Protein AF-A0A0F9C5M2-F1 (afdb_monomer_lite)

Structure (mmCIF, N/CA/C/O backbone):
data_AF-A0A0F9C5M2-F1
#
_entry.id   AF-A0A0F9C5M2-F1
#
loop_
_atom_site.group_PDB
_atom_site.id
_atom_site.type_symbol
_atom_site.label_atom_id
_atom_site.label_alt_id
_atom_site.label_comp_id
_atom_site.label_asym_id
_atom_site.label_entity_id
_atom_site.label_seq_id
_atom_site.pdbx_PDB_ins_code
_atom_site.Cartn_x
_atom_site.Cartn_y
_atom_site.Cartn_z
_atom_site.occupancy
_atom_site.B_iso_or_equiv
_atom_site.auth_seq_id
_atom_site.auth_comp_id
_atom_site.auth_asym_id
_atom_site.auth_atom_id
_atom_site.pdbx_PDB_model_num
ATOM 1 N N . MET A 1 1 ? -0.833 32.709 -26.418 1.00 50.41 1 MET A N 1
ATOM 2 C CA . MET A 1 1 ? -1.759 31.687 -25.885 1.00 50.41 1 MET A CA 1
ATOM 3 C C . MET A 1 1 ? -0.914 30.624 -25.203 1.00 50.41 1 MET A C 1
ATOM 5 O O . MET A 1 1 ? -0.128 29.984 -25.887 1.00 50.41 1 MET A O 1
ATOM 9 N N . LYS A 1 2 ? -0.957 30.521 -23.870 1.00 59.50 2 LYS A N 1
ATOM 10 C CA . LYS A 1 2 ? -0.195 29.503 -23.133 1.00 59.50 2 LYS A CA 1
ATOM 11 C C . LYS A 1 2 ? -1.000 28.205 -23.233 1.00 59.50 2 LYS A C 1
ATOM 13 O O . LYS A 1 2 ? -2.111 28.153 -22.718 1.00 59.50 2 LYS A O 1
ATOM 18 N N . LEU A 1 3 ? -0.501 27.225 -23.984 1.00 65.50 3 LEU A N 1
ATOM 19 C CA . LEU A 1 3 ? -1.057 25.872 -23.966 1.00 65.50 3 LEU A CA 1
ATOM 20 C C . LEU A 1 3 ? -0.914 25.351 -22.534 1.00 65.50 3 LEU A C 1
ATOM 22 O O . LEU A 1 3 ? 0.164 25.464 -21.952 1.00 65.50 3 LEU A O 1
ATOM 26 N N . PHE A 1 4 ? -2.007 24.865 -21.950 1.00 70.12 4 PHE A N 1
ATOM 27 C CA . PHE A 1 4 ? -1.952 24.215 -20.648 1.00 70.12 4 PHE A CA 1
ATOM 28 C C . PHE A 1 4 ? -1.023 23.007 -20.759 1.00 70.12 4 PHE A C 1
ATOM 30 O O . PHE A 1 4 ? -1.235 22.120 -21.586 1.00 70.12 4 PHE A O 1
ATOM 37 N N . GLU A 1 5 ? 0.041 23.017 -19.965 1.00 76.81 5 GLU A N 1
ATOM 38 C CA . GLU A 1 5 ? 0.957 21.895 -19.862 1.00 76.81 5 GLU A CA 1
ATOM 39 C C . GLU A 1 5 ? 0.266 20.796 -19.056 1.00 76.81 5 GLU A C 1
ATOM 41 O O . GLU A 1 5 ? -0.248 21.040 -17.964 1.00 76.81 5 GLU A O 1
ATOM 46 N N . ILE A 1 6 ? 0.200 19.590 -19.618 1.00 74.38 6 ILE A N 1
ATOM 47 C CA . ILE A 1 6 ? -0.341 18.434 -18.908 1.00 74.38 6 ILE A CA 1
ATOM 48 C C . ILE A 1 6 ? 0.661 18.068 -17.810 1.00 74.38 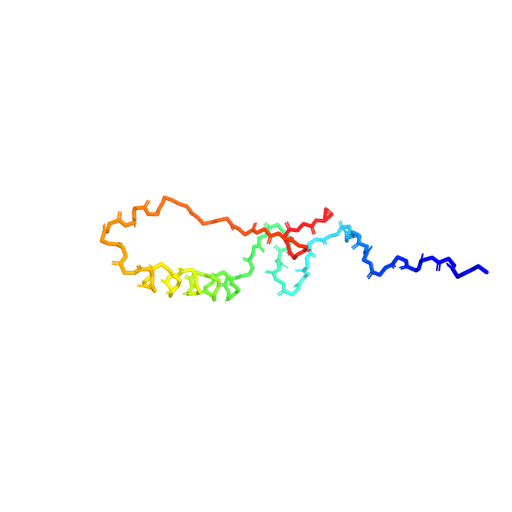6 ILE A C 1
ATOM 50 O O . ILE A 1 6 ? 1.737 17.553 -18.108 1.00 74.38 6 ILE A O 1
ATOM 54 N N . THR A 1 7 ? 0.303 18.335 -16.554 1.00 76.44 7 THR A N 1
ATOM 55 C CA . THR A 1 7 ? 1.153 18.093 -15.376 1.00 76.44 7 THR A CA 1
ATOM 56 C C . THR A 1 7 ? 1.044 16.674 -14.820 1.00 76.44 7 THR A C 1
ATOM 58 O O . THR A 1 7 ? 1.848 16.290 -13.977 1.00 76.44 7 THR A O 1
ATOM 61 N N . SER A 1 8 ? 0.063 15.889 -15.274 1.00 72.38 8 SER A N 1
ATOM 62 C CA . SER A 1 8 ? -0.182 14.524 -14.805 1.00 72.38 8 SER A CA 1
ATOM 63 C C . SER A 1 8 ? -0.346 13.578 -15.987 1.00 72.38 8 SER A C 1
ATOM 65 O O . SER A 1 8 ? -1.089 13.867 -16.927 1.00 72.38 8 SER A O 1
ATOM 67 N N . ARG A 1 9 ? 0.372 12.455 -15.958 1.00 77.88 9 ARG A N 1
ATOM 68 C CA . ARG A 1 9 ? 0.269 11.383 -16.950 1.00 77.88 9 ARG A CA 1
ATOM 69 C C . ARG A 1 9 ? -0.097 10.084 -16.251 1.00 77.88 9 ARG A C 1
ATOM 71 O O . ARG A 1 9 ? 0.234 9.902 -15.081 1.00 77.88 9 ARG A O 1
ATOM 78 N N . TYR A 1 10 ? -0.783 9.213 -16.980 1.00 82.25 10 TYR A N 1
ATOM 79 C CA . TYR A 1 10 ? -0.960 7.831 -16.562 1.00 82.25 10 TYR A CA 1
ATOM 80 C C . TYR A 1 10 ? 0.376 7.102 -16.702 1.00 82.25 10 TYR A C 1
ATOM 82 O O . TYR A 1 10 ? 1.138 7.377 -17.631 1.00 82.25 10 TYR A O 1
ATOM 90 N N . ASN A 1 11 ? 0.663 6.235 -15.739 1.00 86.38 11 ASN A N 1
ATOM 91 C CA . ASN A 1 11 ? 1.804 5.332 -15.797 1.00 86.38 11 ASN A CA 1
ATOM 92 C C . ASN A 1 11 ? 1.371 4.073 -16.545 1.00 86.38 11 ASN A C 1
ATOM 94 O O . ASN A 1 11 ? 0.226 3.683 -16.402 1.00 86.38 11 ASN A O 1
ATOM 98 N N . ASP A 1 12 ? 2.261 3.416 -17.285 1.00 90.00 12 ASP A N 1
ATOM 99 C CA . ASP A 1 12 ? 1.929 2.139 -17.943 1.00 90.00 12 ASP A CA 1
ATOM 100 C C . ASP A 1 12 ? 2.164 0.926 -17.024 1.00 90.00 12 ASP A C 1
ATOM 102 O O . ASP A 1 12 ? 1.823 -0.206 -17.365 1.00 90.00 12 ASP A O 1
ATOM 106 N N . THR A 1 13 ? 2.776 1.151 -15.857 1.00 92.25 13 THR A N 1
ATOM 107 C CA . THR A 1 13 ? 3.103 0.123 -14.865 1.00 92.25 13 THR A CA 1
ATOM 108 C C . THR A 1 13 ? 2.787 0.599 -13.454 1.00 92.25 13 THR A C 1
ATOM 110 O O . THR A 1 13 ? 2.796 1.801 -13.169 1.00 92.25 13 THR A O 1
ATOM 113 N N . LEU A 1 14 ? 2.580 -0.354 -12.543 1.00 93.31 14 LEU A N 1
ATOM 114 C CA . LEU A 1 14 ? 2.505 -0.075 -11.111 1.00 93.31 14 LEU A CA 1
ATOM 115 C C . LEU A 1 14 ? 3.791 0.593 -10.608 1.00 93.31 14 LEU A C 1
ATOM 117 O O . LEU A 1 14 ? 4.870 0.414 -11.177 1.00 93.31 14 LEU A O 1
ATOM 121 N N . ASN A 1 15 ? 3.668 1.380 -9.535 1.00 92.69 15 ASN A N 1
ATOM 122 C CA . ASN A 1 15 ? 4.813 2.058 -8.935 1.00 92.69 15 ASN A CA 1
ATOM 123 C C . ASN A 1 15 ? 5.774 1.021 -8.306 1.00 92.69 15 ASN A C 1
ATOM 125 O O . ASN A 1 15 ? 5.416 0.427 -7.285 1.00 92.69 15 ASN A O 1
ATOM 129 N N . PRO A 1 16 ? 6.998 0.835 -8.833 1.00 94.44 16 PRO A N 1
ATOM 130 C CA . PRO A 1 16 ? 7.921 -0.189 -8.346 1.00 94.44 16 PRO A CA 1
ATOM 131 C C . PRO A 1 16 ? 8.431 0.075 -6.925 1.00 94.44 16 PRO A C 1
ATOM 133 O O . PRO A 1 16 ? 9.005 -0.817 -6.310 1.00 94.44 16 PRO A O 1
ATOM 136 N N . ASP A 1 17 ? 8.231 1.271 -6.366 1.00 94.06 17 ASP A N 1
ATOM 137 C CA . ASP A 1 17 ? 8.538 1.532 -4.959 1.00 94.06 17 ASP A CA 1
ATOM 138 C C . ASP A 1 17 ? 7.537 0.834 -4.032 1.00 94.06 17 ASP A C 1
ATOM 140 O O . ASP A 1 17 ? 7.914 0.402 -2.943 1.00 94.06 17 ASP A O 1
ATOM 144 N N . LEU A 1 18 ? 6.286 0.679 -4.477 1.00 95.38 18 LEU A N 1
ATOM 145 C CA . LEU A 1 18 ? 5.185 0.123 -3.689 1.00 95.38 18 LEU A CA 1
ATOM 146 C C . LEU A 1 18 ? 4.882 -1.339 -4.029 1.00 95.38 18 LEU A C 1
ATOM 148 O O . LEU A 1 18 ? 4.437 -2.081 -3.153 1.00 95.38 18 LEU A O 1
ATOM 152 N N . TRP A 1 19 ? 5.108 -1.739 -5.279 1.00 95.75 19 TRP A N 1
ATOM 153 C CA . TRP A 1 19 ? 4.682 -3.025 -5.824 1.00 95.75 19 TRP A CA 1
ATOM 154 C C . TRP A 1 19 ? 5.877 -3.855 -6.299 1.00 95.75 19 TRP A C 1
ATOM 156 O O . TRP A 1 19 ? 6.798 -3.319 -6.912 1.00 95.75 19 TRP A O 1
ATOM 166 N N . ASP A 1 20 ? 5.820 -5.157 -6.035 1.00 95.75 20 ASP A N 1
ATOM 167 C CA . ASP A 1 20 ? 6.605 -6.197 -6.695 1.00 95.75 20 ASP A CA 1
ATOM 168 C C . ASP A 1 20 ? 5.671 -6.907 -7.685 1.00 95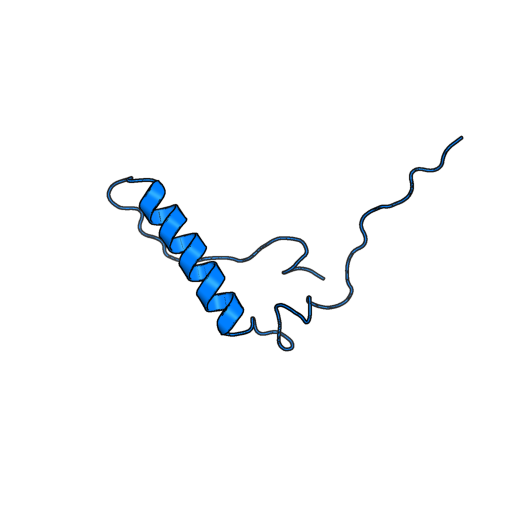.75 20 ASP A C 1
ATOM 170 O O . ASP A 1 20 ? 4.807 -7.694 -7.286 1.00 95.75 20 ASP A O 1
ATOM 174 N N . ASP A 1 21 ? 5.808 -6.582 -8.972 1.00 92.69 21 ASP A N 1
ATOM 175 C CA . ASP A 1 21 ? 4.873 -6.973 -10.033 1.00 92.69 21 ASP A CA 1
ATOM 176 C C . ASP A 1 21 ? 3.418 -6.585 -9.693 1.00 92.69 21 ASP A C 1
ATOM 178 O O . ASP A 1 21 ? 3.088 -5.402 -9.651 1.00 92.69 21 ASP A O 1
ATOM 182 N N . ASP A 1 22 ? 2.546 -7.566 -9.446 1.00 92.25 22 ASP A N 1
ATOM 183 C CA . ASP A 1 22 ? 1.126 -7.400 -9.125 1.00 92.25 22 ASP A CA 1
ATOM 184 C C . ASP A 1 22 ? 0.832 -7.436 -7.615 1.00 92.25 22 ASP A C 1
ATOM 186 O O . ASP A 1 22 ? -0.329 -7.417 -7.195 1.00 92.25 22 ASP A O 1
ATOM 190 N N . LYS A 1 23 ? 1.873 -7.483 -6.776 1.00 95.12 23 LYS A N 1
ATOM 191 C CA . LYS A 1 23 ? 1.746 -7.613 -5.322 1.00 95.12 23 LYS A CA 1
ATOM 192 C C . LYS A 1 23 ? 2.313 -6.407 -4.612 1.00 95.12 23 LYS A C 1
ATOM 194 O O . LYS A 1 23 ? 3.432 -5.977 -4.859 1.00 95.12 23 LYS A O 1
ATOM 199 N N . LEU A 1 24 ? 1.544 -5.879 -3.668 1.00 95.75 24 LEU A N 1
ATOM 200 C CA . LEU A 1 24 ? 2.036 -4.826 -2.797 1.00 95.75 24 LEU A CA 1
ATOM 201 C C . LEU A 1 24 ? 3.152 -5.393 -1.915 1.00 95.75 24 LEU A C 1
ATOM 203 O O . LEU A 1 24 ? 2.984 -6.456 -1.308 1.00 95.75 24 LEU A O 1
ATOM 207 N N . LYS A 1 25 ? 4.269 -4.673 -1.816 1.00 97.75 25 LYS A N 1
ATOM 208 C CA . LYS A 1 25 ? 5.369 -5.056 -0.934 1.00 97.75 25 LYS A CA 1
ATOM 209 C C . LYS A 1 25 ? 4.885 -5.165 0.508 1.00 97.75 25 LYS A C 1
ATOM 211 O O . LYS A 1 25 ? 4.055 -4.370 0.962 1.00 97.75 25 LYS A O 1
ATOM 216 N N . SER A 1 26 ? 5.406 -6.150 1.236 1.00 97.44 26 SER A N 1
ATOM 217 C CA . SER A 1 26 ? 4.904 -6.495 2.575 1.00 97.44 26 SER A CA 1
ATOM 218 C C . SER A 1 26 ? 5.024 -5.319 3.545 1.00 97.44 26 SER A C 1
ATOM 220 O O . SER A 1 26 ? 4.066 -4.986 4.237 1.00 97.44 26 SER A O 1
ATOM 222 N N . GLU A 1 27 ? 6.158 -4.624 3.530 1.00 97.81 27 GLU A N 1
ATOM 223 C CA . GLU A 1 27 ? 6.425 -3.461 4.370 1.00 97.81 27 GLU A CA 1
ATOM 224 C C . GLU A 1 27 ? 5.486 -2.286 4.065 1.00 97.81 27 GLU A C 1
ATOM 226 O O . GLU A 1 27 ? 5.061 -1.574 4.975 1.00 97.81 27 GLU A O 1
ATOM 231 N N . VAL A 1 28 ? 5.096 -2.104 2.801 1.00 96.75 28 VAL A N 1
ATOM 232 C CA . VAL A 1 28 ? 4.137 -1.069 2.398 1.00 96.75 28 VAL A CA 1
ATOM 233 C C . VAL A 1 28 ? 2.737 -1.447 2.872 1.00 96.75 28 VAL A C 1
ATOM 235 O O . VAL A 1 28 ? 2.045 -0.624 3.475 1.00 96.75 28 VAL A O 1
ATOM 238 N N . ALA A 1 29 ? 2.337 -2.706 2.674 1.00 95.31 29 ALA A N 1
ATOM 239 C CA . ALA A 1 29 ? 1.053 -3.224 3.132 1.00 95.31 29 ALA A CA 1
ATOM 240 C C . ALA A 1 29 ? 0.883 -3.080 4.653 1.00 95.31 29 ALA A C 1
ATOM 242 O O . ALA A 1 29 ? -0.176 -2.662 5.121 1.00 95.31 29 ALA A O 1
ATOM 243 N N . GLU A 1 30 ? 1.923 -3.388 5.430 1.00 97.06 30 GLU A N 1
ATOM 244 C CA . GLU A 1 30 ? 1.924 -3.234 6.887 1.00 97.06 30 GLU A CA 1
ATOM 245 C C . GLU A 1 30 ? 1.715 -1.778 7.312 1.00 97.06 30 GLU A C 1
ATOM 247 O O . GLU A 1 30 ? 0.903 -1.503 8.199 1.00 97.06 30 GLU A O 1
ATOM 252 N N . LYS A 1 31 ? 2.393 -0.826 6.659 1.00 97.31 31 LYS A N 1
ATOM 253 C CA . LYS A 1 31 ? 2.230 0.602 6.965 1.00 97.31 31 LYS A CA 1
ATOM 254 C C . LYS A 1 31 ? 0.851 1.128 6.583 1.00 97.31 31 LYS A C 1
ATOM 256 O O . LYS A 1 31 ? 0.263 1.866 7.369 1.00 97.31 31 LYS A O 1
ATOM 261 N N . LEU A 1 32 ? 0.305 0.725 5.436 1.00 96.19 32 LEU A N 1
ATOM 262 C CA . LEU A 1 32 ? -1.048 1.118 5.034 1.00 96.19 32 LEU A CA 1
ATOM 263 C C . LEU A 1 32 ? -2.114 0.549 5.976 1.00 96.19 32 LEU A C 1
ATOM 265 O O . LEU A 1 32 ? -3.032 1.270 6.359 1.00 96.19 32 LEU A O 1
ATOM 269 N N . LYS A 1 33 ? -1.968 -0.709 6.413 1.00 95.25 33 LYS A N 1
ATOM 270 C CA . LYS A 1 33 ? -2.859 -1.316 7.415 1.00 95.25 33 LYS A CA 1
ATOM 271 C C . LYS A 1 33 ? -2.778 -0.603 8.760 1.00 95.25 33 LYS A C 1
ATOM 273 O O . LYS A 1 33 ? -3.810 -0.418 9.396 1.00 95.25 33 LYS A O 1
ATOM 278 N N . LEU A 1 34 ? -1.584 -0.175 9.179 1.00 96.44 34 LEU A N 1
ATOM 279 C CA . LEU A 1 34 ? -1.428 0.628 10.391 1.00 96.44 34 LEU A CA 1
ATOM 280 C C . LEU A 1 34 ? -2.175 1.961 10.266 1.00 96.44 34 LEU A C 1
ATOM 282 O O . LEU A 1 34 ? -2.960 2.288 11.142 1.00 96.44 34 LEU A O 1
ATOM 286 N N . ILE A 1 35 ? -2.000 2.686 9.158 1.00 95.75 35 ILE A N 1
ATOM 287 C CA . ILE A 1 35 ? -2.720 3.947 8.911 1.00 95.75 35 ILE A CA 1
ATOM 288 C C . ILE A 1 35 ? -4.237 3.725 8.925 1.00 95.75 35 ILE A C 1
ATOM 290 O O . ILE A 1 35 ? -4.963 4.489 9.556 1.00 95.75 35 ILE A O 1
ATOM 294 N N . ALA A 1 36 ? -4.720 2.672 8.260 1.00 93.88 36 ALA A N 1
ATOM 295 C CA . ALA A 1 36 ? -6.139 2.334 8.249 1.00 93.88 36 ALA A CA 1
ATOM 296 C C . ALA A 1 36 ? -6.660 2.023 9.659 1.00 93.8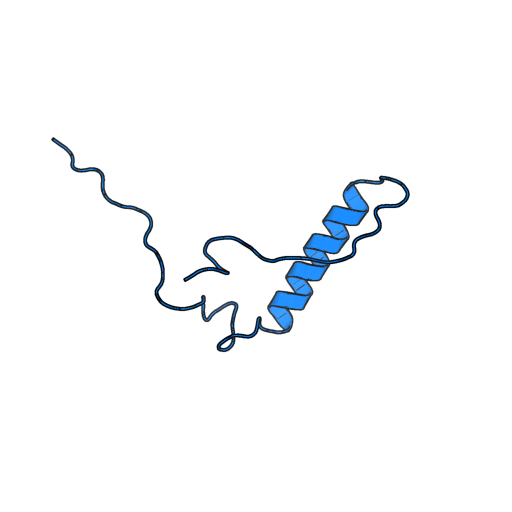8 36 ALA A C 1
ATOM 298 O O . ALA A 1 36 ? -7.728 2.501 10.028 1.00 93.88 36 ALA A O 1
ATOM 299 N N . LYS A 1 37 ? -5.893 1.278 10.463 1.00 91.88 37 LYS A N 1
ATOM 300 C CA . LYS A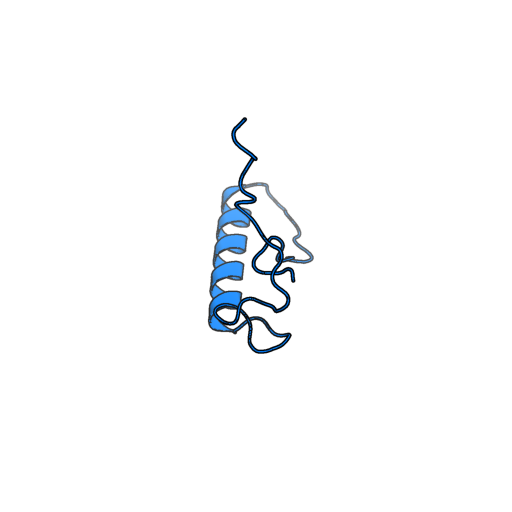 1 37 ? -6.227 0.980 11.859 1.00 91.88 37 LYS A CA 1
ATOM 301 C C . LYS A 1 37 ? -6.340 2.255 12.698 1.00 91.88 37 LYS A C 1
ATOM 303 O O . LYS A 1 37 ? -7.360 2.443 13.348 1.00 91.88 37 LYS A O 1
ATOM 308 N N . GLU A 1 38 ? -5.338 3.131 12.650 1.00 93.19 38 GLU A N 1
ATOM 309 C CA . GLU A 1 38 ? -5.345 4.409 13.383 1.00 93.19 38 GLU A CA 1
ATOM 310 C C . GLU A 1 38 ? -6.543 5.276 12.970 1.00 93.19 38 GLU A C 1
ATOM 312 O O . GLU A 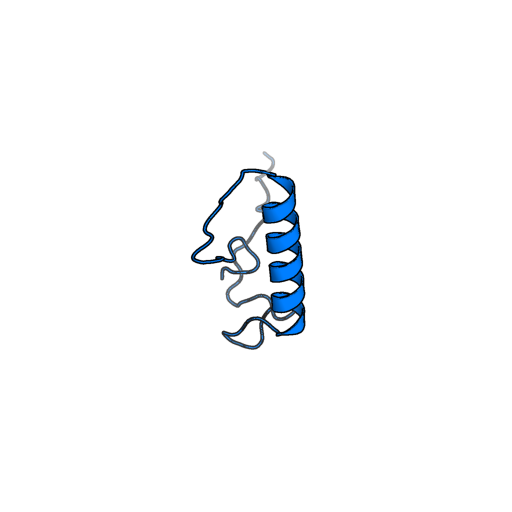1 38 ? -7.200 5.896 13.802 1.00 93.19 38 GLU A O 1
ATOM 317 N N . PHE A 1 39 ? -6.879 5.278 11.678 1.00 90.94 39 PHE A N 1
ATOM 318 C CA . PHE A 1 39 ? -8.055 5.976 11.171 1.00 90.94 39 PHE A CA 1
ATOM 319 C C . PHE A 1 39 ? -9.362 5.377 11.702 1.00 90.94 39 PHE A C 1
ATOM 321 O O . PHE A 1 39 ? -10.248 6.122 12.103 1.00 90.94 39 PHE A O 1
ATOM 328 N N . ILE A 1 40 ? -9.490 4.048 11.741 1.00 88.88 40 ILE A N 1
ATOM 329 C CA . ILE A 1 40 ? -10.666 3.366 12.305 1.00 88.88 40 ILE A CA 1
ATOM 330 C C . ILE A 1 40 ? -10.812 3.685 13.799 1.00 88.88 40 ILE A C 1
ATOM 332 O O . ILE A 1 40 ? -11.913 4.000 14.247 1.00 88.88 40 ILE A O 1
ATOM 336 N N . GLU A 1 41 ? -9.714 3.641 14.558 1.00 87.75 41 GLU A N 1
ATOM 337 C CA . GLU A 1 41 ? -9.697 3.952 15.993 1.00 87.75 41 GLU A CA 1
ATOM 338 C C . GLU A 1 41 ? -10.050 5.423 16.264 1.00 87.75 41 GLU A C 1
ATOM 340 O O . GLU A 1 41 ? -10.810 5.704 17.190 1.00 87.75 41 GLU A O 1
ATOM 345 N N . PHE A 1 42 ? -9.588 6.350 15.414 1.00 88.88 42 PHE A N 1
ATOM 346 C CA . PHE A 1 42 ? -9.900 7.779 15.516 1.00 88.88 42 PHE A CA 1
ATOM 347 C C . PHE A 1 42 ? -11.399 8.086 15.469 1.00 88.88 42 PHE A C 1
ATOM 349 O O . PHE A 1 42 ? -11.849 9.031 16.114 1.00 88.88 42 PHE A O 1
ATOM 356 N N . PHE A 1 43 ? -12.188 7.328 14.703 1.00 83.19 43 PHE A N 1
ATOM 357 C CA . PHE A 1 43 ? -13.612 7.626 14.571 1.00 83.19 43 PHE A CA 1
ATOM 358 C C . PHE A 1 43 ? -14.383 7.458 15.887 1.00 83.19 43 PHE A C 1
ATOM 360 O O . PHE A 1 43 ? -15.477 8.007 15.985 1.00 83.19 43 PHE A O 1
ATOM 367 N N . GLU A 1 44 ? -13.857 6.718 16.877 1.00 70.06 44 GLU A N 1
ATOM 368 C CA . GLU A 1 44 ? -14.511 6.397 18.164 1.00 70.06 44 GLU A CA 1
ATOM 369 C C . GLU A 1 44 ? -15.958 5.858 18.028 1.00 70.06 44 GLU A C 1
ATOM 371 O O . GLU A 1 44 ? -16.668 5.673 19.021 1.00 70.06 44 GLU A O 1
ATOM 376 N N . VAL A 1 45 ? -16.421 5.569 16.802 1.00 69.38 45 VAL A N 1
ATOM 377 C CA . VAL A 1 45 ? -17.767 5.074 16.537 1.00 69.38 45 VAL A CA 1
ATOM 378 C C . VAL A 1 45 ? -17.796 3.621 16.964 1.00 69.38 45 VAL A C 1
ATOM 380 O O . VAL A 1 45 ? -17.178 2.737 16.369 1.00 69.38 45 VAL A O 1
ATOM 383 N N . ILE A 1 46 ? -18.528 3.404 18.044 1.00 63.34 46 ILE A N 1
ATOM 384 C CA . ILE A 1 46 ? -18.749 2.118 18.675 1.00 63.34 46 ILE A CA 1
ATOM 385 C C . ILE A 1 46 ? -19.353 1.178 17.614 1.00 63.34 46 ILE A C 1
ATOM 387 O O . ILE A 1 46 ? -20.507 1.342 17.224 1.00 63.34 46 ILE A O 1
ATOM 391 N N . HIS A 1 47 ? -18.546 0.216 17.149 1.00 70.44 47 HIS A N 1
ATOM 392 C CA . HIS A 1 47 ? -18.895 -0.884 16.229 1.00 70.44 47 HIS A CA 1
ATOM 393 C C . HIS A 1 47 ? -18.807 -0.626 14.713 1.00 70.44 47 HIS A C 1
ATOM 395 O O . HIS A 1 47 ? -19.699 -1.029 13.965 1.00 70.44 47 HIS A O 1
ATOM 401 N N . LEU A 1 48 ? -17.706 -0.047 14.222 1.00 80.44 48 LEU A N 1
ATOM 402 C CA . LEU A 1 48 ? -17.372 -0.172 12.798 1.00 80.44 48 LEU A CA 1
ATOM 403 C C . LEU A 1 48 ? -16.861 -1.596 12.490 1.00 80.44 48 LEU A C 1
ATOM 405 O O . LEU A 1 48 ? -15.720 -1.933 12.803 1.00 80.44 48 LEU A O 1
ATOM 409 N N . ASP A 1 49 ? -17.711 -2.431 11.888 1.00 85.81 49 ASP A N 1
ATOM 410 C CA . ASP A 1 49 ? -17.341 -3.763 11.390 1.00 85.81 49 ASP A CA 1
ATOM 411 C C . ASP A 1 49 ? -16.716 -3.640 9.991 1.00 85.81 49 ASP A C 1
ATOM 413 O O . ASP A 1 49 ? -17.409 -3.556 8.974 1.00 85.81 49 ASP A O 1
ATOM 417 N N . VAL A 1 50 ? -15.387 -3.520 9.947 1.00 87.81 50 VAL A N 1
ATOM 418 C CA . VAL A 1 50 ? -14.632 -3.357 8.699 1.00 87.81 50 VAL A CA 1
ATOM 419 C C . VAL A 1 50 ? -14.415 -4.719 8.051 1.00 87.81 50 VAL A C 1
ATOM 421 O O . VAL A 1 50 ? -13.647 -5.537 8.552 1.00 87.81 50 VAL A O 1
ATOM 424 N N . SER A 1 51 ? -15.060 -4.940 6.907 1.00 91.81 51 SER A N 1
ATOM 425 C CA . SER A 1 51 ? -14.958 -6.193 6.156 1.00 91.81 51 SER A CA 1
ATOM 426 C C . SER A 1 51 ? -13.763 -6.250 5.203 1.00 91.81 51 SER A C 1
ATOM 428 O O . SER A 1 51 ? -13.263 -7.342 4.941 1.00 91.81 51 SER A O 1
ATOM 430 N N . ASP A 1 52 ? -13.306 -5.106 4.681 1.00 93.38 52 ASP A N 1
ATOM 431 C CA . ASP A 1 52 ? -12.203 -5.048 3.717 1.00 93.38 52 ASP A CA 1
ATOM 432 C C . ASP A 1 52 ? -11.529 -3.663 3.657 1.00 93.38 52 ASP A C 1
ATOM 434 O O . ASP A 1 52 ? -12.105 -2.655 4.075 1.00 93.38 52 ASP A O 1
ATOM 438 N N . ILE A 1 53 ? -10.308 -3.608 3.114 1.00 91.19 53 ILE A N 1
ATOM 439 C CA . ILE A 1 53 ? -9.526 -2.379 2.906 1.00 91.19 53 ILE A CA 1
ATOM 440 C C . ILE A 1 53 ? -8.998 -2.358 1.470 1.00 91.19 53 ILE A C 1
ATOM 442 O O . ILE A 1 53 ? -8.197 -3.203 1.077 1.00 91.19 53 ILE A O 1
ATOM 446 N N . VAL A 1 54 ? -9.386 -1.336 0.704 1.00 93.56 54 VAL A N 1
ATOM 447 C CA . VAL A 1 54 ? -8.979 -1.164 -0.698 1.00 93.56 54 VAL A CA 1
ATOM 448 C C . VAL A 1 54 ? -7.989 -0.008 -0.831 1.00 93.56 54 VAL A C 1
ATOM 450 O O . VAL A 1 54 ? -8.241 1.096 -0.350 1.00 93.56 54 VAL A O 1
ATOM 453 N N . ILE A 1 55 ? -6.877 -0.245 -1.529 1.00 91.88 55 ILE A N 1
ATOM 454 C C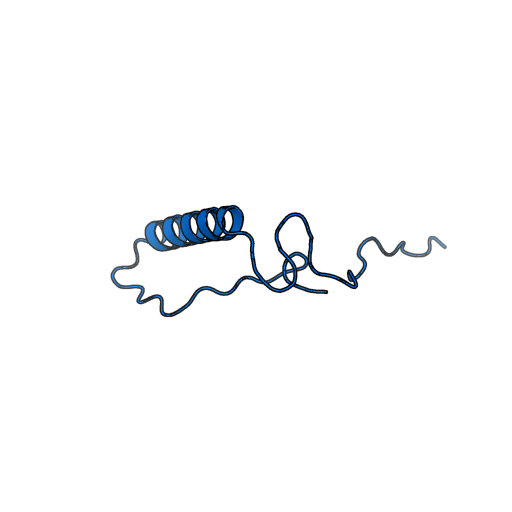A . ILE A 1 55 ? -5.940 0.802 -1.953 1.00 91.88 55 ILE A CA 1
ATOM 455 C C . ILE A 1 55 ? -6.392 1.389 -3.298 1.00 91.88 55 ILE A C 1
ATOM 457 O O . ILE A 1 55 ? -6.733 0.656 -4.222 1.00 91.88 55 ILE A O 1
ATOM 461 N N . THR A 1 56 ? -6.406 2.717 -3.418 1.00 91.19 56 THR A N 1
ATOM 462 C CA . THR A 1 56 ? -6.796 3.424 -4.649 1.00 91.19 56 THR A CA 1
ATOM 463 C C . THR A 1 56 ? -5.928 4.663 -4.876 1.00 91.19 56 THR A C 1
ATOM 465 O O . THR A 1 56 ? -5.200 5.100 -3.983 1.00 91.19 56 THR A O 1
ATOM 468 N N . GLY A 1 57 ? -5.997 5.236 -6.077 1.00 89.06 57 GLY A N 1
ATOM 469 C CA . GLY A 1 57 ? -5.231 6.410 -6.497 1.00 89.06 57 GLY A CA 1
ATOM 470 C C . GLY A 1 57 ? -4.100 6.080 -7.471 1.00 89.06 57 GLY A C 1
ATOM 471 O O . GLY A 1 57 ? -3.888 4.930 -7.844 1.00 89.06 57 GLY A O 1
ATOM 472 N N . SER A 1 58 ? -3.349 7.101 -7.889 1.00 88.12 58 SER A N 1
ATOM 473 C CA . SER A 1 58 ? -2.334 6.993 -8.955 1.00 88.12 58 SER A CA 1
ATOM 474 C C . SER A 1 58 ? -1.179 6.035 -8.650 1.00 88.12 58 SER A C 1
ATOM 476 O O . SER A 1 58 ? -0.461 5.637 -9.555 1.00 88.12 58 SER A O 1
ATOM 478 N N . ASN A 1 59 ? -0.982 5.686 -7.379 1.00 90.75 59 ASN A N 1
ATOM 479 C CA . ASN A 1 59 ? 0.024 4.723 -6.934 1.00 90.75 59 ASN A CA 1
ATOM 480 C C . ASN A 1 59 ? -0.466 3.270 -6.965 1.00 90.75 59 ASN A C 1
ATOM 482 O O . ASN A 1 59 ? 0.340 2.370 -6.771 1.00 90.75 59 ASN A O 1
ATOM 486 N N . ALA A 1 60 ? -1.759 3.043 -7.187 1.00 89.81 60 ALA A N 1
ATOM 487 C CA . ALA A 1 60 ? -2.390 1.731 -7.322 1.00 89.81 60 ALA A CA 1
ATOM 488 C C . ALA A 1 60 ? -3.073 1.572 -8.694 1.00 89.81 60 ALA A C 1
ATOM 490 O O . ALA A 1 60 ? -3.913 0.696 -8.870 1.00 89.81 60 ALA A O 1
ATOM 491 N N . ASN A 1 61 ? -2.743 2.454 -9.641 1.00 81.94 61 ASN A N 1
ATOM 492 C CA . ASN A 1 61 ? -3.327 2.515 -10.973 1.00 81.94 61 ASN A CA 1
ATOM 493 C C . ASN A 1 61 ? -2.213 2.683 -12.010 1.00 81.94 61 ASN A C 1
ATOM 495 O O . ASN A 1 61 ? -1.213 3.350 -11.733 1.00 81.94 61 ASN A O 1
ATOM 499 N N . TYR A 1 62 ? -2.414 2.113 -13.188 1.00 79.88 62 TYR A N 1
ATOM 500 C CA . TYR A 1 62 ? -1.572 2.257 -14.397 1.00 79.88 62 TYR A CA 1
ATOM 501 C C . TYR A 1 62 ? -2.170 2.497 -15.837 1.00 79.88 62 TYR A C 1
ATOM 503 O O . TYR A 1 62 ? -3.204 1.912 -15.421 1.00 79.88 62 TYR A O 1
#

Organism: NCBI:txid412755

Radius of gyration: 16.69 Å; chains: 1; bounding box: 27×39×45 Å

Foldseek 3Di:
DDDDDDPDDQDPAADPVQDDHLHGDPVNVVVVVVVVVVVVVVVVPPDDPDPDDDDDDRNNGD

Sequence (62 aa):
MKLFEITSRYNDTLNPDLWDDDKLKSEVAEKLKLIAKEFIEFFEVIHLDVSDIVITGSNANY

pLDDT: mean 86.98, std 10.7, range [50.41, 97.81]

Secondary structure (DSSP, 8-state):
--PPP------SS--TTTEETTEE-HHHHHHHHHHHHHHHHHT--TT---------STTS--